Protein AF-A0A7S2GLB0-F1 (afdb_monomer)

InterPro domains:
  IPR001227 Acyl transferase domain superfamily [G3DSA:3.40.366.10] (67-109)
  IPR016035 Acyl transferase/acyl hydrolase/lysophospholipase [SSF52151] (53-109)
  IPR052760 Mitochondrial malonyltransferase [PTHR47170] (1-108)

Sequence (111 aa):
SIAGLERETLNRLCQEAKTSSTDICTVANFLFPLGFSCAGSRPAVERLQQKALKEPGCLQAKVLKTSGAFHTEFMKPAKAKLLKALIEAEPRMRPPKCEVYMNVTGKKIAP

Solvent-accessible surface area (backbone atoms only — not comparable to full-atom values): 6432 Å² total; per-residue (Å²): 60,41,29,49,44,54,70,68,60,51,52,52,43,24,54,71,26,39,87,49,95,84,48,38,40,40,82,44,41,85,74,49,93,42,26,34,35,60,30,40,39,68,72,23,47,52,44,29,34,61,52,44,67,72,41,86,62,46,74,43,55,45,90,72,97,65,96,67,38,59,83,40,79,85,37,52,70,58,50,56,57,50,50,54,56,46,61,76,42,48,90,76,60,73,75,50,95,48,76,44,65,40,92,87,76,66,47,74,43,66,90

Nearest PDB structures (foldseek):
  5dz6-assembly1_A  TM=8.156E-01  e=1.206E-02  Bacillus subtilis subsp. subtilis str. 168
  5dz7-assembly1_A  TM=8.038E-01  e=1.901E-02  Bacillus subtilis subsp. subtilis str. 168
  5xam-assembly2_B  TM=4.127E-01  e=1.576E+00  Deinococcus radiodurans R1 = ATCC 13939 = DSM 20539
  4zn1-assembly1_A  TM=4.078E-01  e=6.166E+00  Methanocaldococcus jannaschii DSM 2661

Structure (mmCIF, N/CA/C/O backbone):
data_AF-A0A7S2GLB0-F1
#
_entry.id   AF-A0A7S2GLB0-F1
#
loop_
_atom_site.group_PDB
_atom_site.id
_atom_site.type_symbol
_atom_site.label_atom_id
_atom_site.label_alt_id
_atom_site.label_comp_id
_atom_site.label_asym_id
_atom_site.label_entity_id
_atom_site.label_seq_id
_atom_site.pdbx_PDB_ins_code
_atom_site.Cartn_x
_atom_site.Cartn_y
_atom_site.Cartn_z
_atom_site.occupancy
_atom_site.B_iso_or_equiv
_atom_site.auth_seq_id
_atom_site.auth_comp_id
_atom_site.auth_asym_id
_atom_site.auth_atom_id
_atom_site.pdbx_PDB_model_num
ATOM 1 N N . SER A 1 1 ? -1.573 -4.386 8.623 1.00 96.31 1 SER A N 1
ATOM 2 C CA . SER A 1 1 ? -2.216 -5.604 8.098 1.00 96.31 1 SER A CA 1
ATOM 3 C C . SER A 1 1 ? -3.482 -5.832 8.874 1.00 96.31 1 SER A C 1
ATOM 5 O O . SER A 1 1 ? -3.397 -5.910 10.095 1.00 96.31 1 SER A O 1
ATOM 7 N N . ILE A 1 2 ? -4.620 -5.884 8.195 1.00 98.25 2 ILE A N 1
ATOM 8 C CA . ILE A 1 2 ? -5.938 -6.078 8.799 1.00 98.25 2 ILE A CA 1
ATOM 9 C C . ILE A 1 2 ? -6.625 -7.246 8.090 1.00 98.25 2 ILE A C 1
ATOM 11 O O . ILE A 1 2 ? -6.523 -7.353 6.869 1.00 98.25 2 ILE A O 1
ATOM 15 N N . ALA A 1 3 ? -7.264 -8.126 8.859 1.00 98.44 3 ALA A N 1
ATOM 16 C CA . ALA A 1 3 ? -8.043 -9.246 8.347 1.00 98.44 3 ALA A CA 1
ATOM 17 C C . ALA A 1 3 ? -9.393 -9.353 9.074 1.00 98.44 3 ALA A C 1
ATOM 19 O O . ALA A 1 3 ? -9.454 -9.119 10.282 1.00 98.44 3 ALA A O 1
ATOM 20 N N . GLY A 1 4 ? -10.441 -9.743 8.348 1.00 98.19 4 GLY A N 1
ATOM 21 C CA . GLY A 1 4 ? -11.778 -10.029 8.886 1.00 98.19 4 GLY A CA 1
ATOM 22 C C . GLY A 1 4 ? -12.777 -8.870 8.839 1.00 98.19 4 GLY A C 1
ATOM 23 O O . GLY A 1 4 ? -13.933 -9.054 9.192 1.00 98.19 4 GLY A O 1
ATOM 24 N N . LEU A 1 5 ? -12.363 -7.687 8.381 1.00 98.19 5 LEU A N 1
ATOM 25 C CA . LEU A 1 5 ? -13.247 -6.525 8.264 1.00 98.19 5 LEU A CA 1
ATOM 26 C C . LEU A 1 5 ? -13.601 -6.253 6.807 1.00 98.19 5 LEU A C 1
ATOM 28 O O . LEU A 1 5 ? -12.747 -6.383 5.936 1.00 98.19 5 LEU A O 1
ATOM 32 N N . GLU A 1 6 ? -14.832 -5.818 6.558 1.00 97.81 6 GLU A N 1
ATOM 33 C CA . GLU A 1 6 ? -15.254 -5.356 5.235 1.00 97.81 6 GLU A CA 1
ATOM 34 C C . GLU A 1 6 ? -14.524 -4.078 4.813 1.00 97.81 6 GLU A C 1
ATOM 36 O O . GLU A 1 6 ? -14.068 -3.278 5.643 1.00 97.81 6 GLU A O 1
ATOM 41 N N . ARG A 1 7 ? -14.430 -3.866 3.497 1.00 96.06 7 ARG A N 1
ATOM 42 C CA . ARG A 1 7 ? -13.711 -2.725 2.913 1.00 96.06 7 ARG A CA 1
ATOM 43 C C . ARG A 1 7 ? -14.292 -1.393 3.382 1.00 96.06 7 ARG A C 1
ATOM 45 O O . ARG A 1 7 ? -13.542 -0.470 3.689 1.00 96.06 7 ARG A O 1
ATOM 52 N N . GLU A 1 8 ? -15.610 -1.285 3.430 1.00 96.38 8 GLU A N 1
ATOM 53 C CA . GLU A 1 8 ? -16.346 -0.079 3.803 1.00 96.38 8 GLU A CA 1
ATOM 54 C C . GLU A 1 8 ? -16.061 0.287 5.262 1.00 96.38 8 GLU A C 1
ATOM 56 O O . GLU A 1 8 ? -15.683 1.425 5.557 1.00 96.38 8 GLU A O 1
ATOM 61 N N . THR A 1 9 ? -16.133 -0.701 6.160 1.00 97.75 9 THR A N 1
ATOM 62 C CA . THR A 1 9 ? -15.754 -0.556 7.570 1.00 97.75 9 THR A 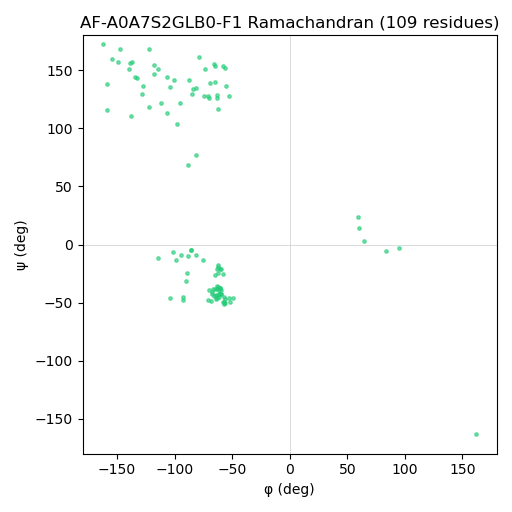CA 1
ATOM 63 C C . THR A 1 9 ? -14.306 -0.103 7.686 1.00 97.75 9 THR A C 1
ATOM 65 O O . THR A 1 9 ? -14.013 0.890 8.348 1.00 97.75 9 THR A O 1
ATOM 68 N N . LEU A 1 10 ? -13.388 -0.768 6.986 1.00 97.75 10 LEU A N 1
ATOM 69 C CA . LEU A 1 10 ? -11.973 -0.433 7.048 1.00 97.75 10 LEU A CA 1
ATOM 70 C C . LEU A 1 10 ? -11.668 0.977 6.516 1.00 97.75 10 LEU A C 1
ATOM 72 O O . LEU A 1 10 ? -10.840 1.688 7.091 1.00 97.75 10 LEU A O 1
ATOM 76 N N . ASN A 1 11 ? -12.351 1.410 5.457 1.00 97.50 11 ASN A N 1
ATOM 77 C CA . ASN A 1 11 ? -12.229 2.763 4.920 1.00 97.50 11 ASN A CA 1
ATOM 78 C C . ASN A 1 11 ? -12.703 3.812 5.931 1.00 97.50 11 ASN A C 1
ATOM 80 O O . ASN A 1 11 ? -11.991 4.795 6.148 1.00 97.50 11 ASN A O 1
ATOM 84 N N . ARG A 1 12 ? -13.845 3.588 6.597 1.00 98.19 12 ARG A N 1
ATOM 85 C CA . ARG A 1 12 ? -14.329 4.454 7.685 1.00 98.19 12 ARG A CA 1
ATOM 86 C C . ARG A 1 12 ? -13.282 4.575 8.793 1.00 98.19 12 ARG A C 1
ATOM 88 O O . ARG A 1 12 ? -12.903 5.686 9.159 1.00 98.19 12 ARG A O 1
ATOM 95 N N . LEU A 1 13 ? -12.745 3.450 9.267 1.00 98.19 13 LEU A N 1
ATOM 96 C CA . LEU A 1 13 ? -11.722 3.440 10.318 1.00 98.19 13 LEU A CA 1
ATOM 97 C C . LEU A 1 13 ? -10.443 4.174 9.910 1.00 98.19 13 LEU A C 1
ATOM 99 O O . LEU A 1 13 ? -9.849 4.873 10.730 1.00 98.19 13 LEU A O 1
ATOM 103 N N . CYS A 1 14 ? -10.016 4.040 8.650 1.00 97.88 14 CYS A N 1
ATOM 104 C CA . CYS A 1 14 ? -8.877 4.790 8.123 1.00 97.88 14 CYS A CA 1
ATOM 105 C C . CYS A 1 14 ? -9.116 6.305 8.190 1.00 97.88 14 CYS A C 1
ATOM 107 O O . CYS A 1 14 ? -8.180 7.044 8.491 1.00 97.88 14 CYS A O 1
ATOM 109 N N . GLN A 1 15 ? -10.342 6.776 7.937 1.00 97.44 15 GLN A N 1
ATOM 110 C CA . GLN A 1 15 ? -10.674 8.199 8.059 1.00 97.44 15 GLN A CA 1
ATOM 111 C C . GLN A 1 15 ? -10.699 8.651 9.517 1.00 97.44 15 GLN A C 1
ATOM 113 O O . GLN A 1 15 ? -10.045 9.630 9.855 1.00 97.44 15 GLN A O 1
ATOM 118 N N . GLU A 1 16 ? -11.364 7.905 10.399 1.00 97.56 16 GLU A N 1
ATOM 119 C CA . GLU A 1 16 ? -11.415 8.222 11.833 1.00 97.56 16 GLU A CA 1
ATOM 120 C C . GLU A 1 16 ? -10.045 8.185 12.518 1.00 97.56 16 GLU A C 1
ATOM 122 O O . GLU A 1 16 ? -9.847 8.776 13.578 1.00 97.56 16 GLU A O 1
ATOM 127 N N . ALA A 1 17 ? -9.098 7.430 11.963 1.00 97.62 17 ALA A N 1
ATOM 128 C CA . ALA A 1 17 ? -7.743 7.365 12.478 1.00 97.62 17 ALA A CA 1
ATOM 129 C C . ALA A 1 17 ? -6.915 8.619 12.145 1.00 97.62 17 ALA A C 1
ATOM 131 O O . ALA A 1 17 ? -5.846 8.796 12.734 1.00 97.62 17 ALA A O 1
ATOM 132 N 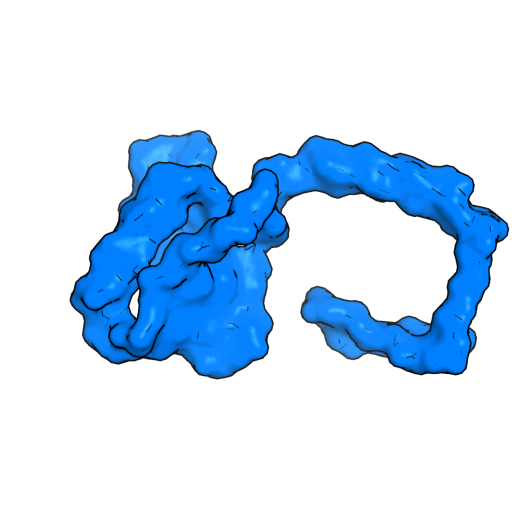N . LYS A 1 18 ? -7.362 9.488 11.232 1.00 96.94 18 LYS A N 1
ATOM 133 C CA . LYS A 1 18 ? -6.687 10.753 10.909 1.00 96.94 18 LYS A CA 1
ATOM 134 C C . LYS A 1 18 ? -7.133 11.831 11.888 1.00 96.94 18 LYS A C 1
ATOM 136 O O . LYS A 1 18 ? -8.321 12.037 12.095 1.00 96.94 18 LYS A O 1
ATOM 141 N N . THR A 1 19 ? -6.167 12.520 12.483 1.00 94.81 19 THR A N 1
ATOM 142 C CA . THR A 1 19 ? -6.415 13.573 13.487 1.00 94.81 19 THR A CA 1
ATOM 143 C C . THR A 1 19 ? -5.992 14.959 13.013 1.00 94.81 19 THR A C 1
ATOM 145 O O . THR A 1 19 ? -6.339 15.961 13.625 1.00 94.81 19 THR A O 1
ATOM 148 N N . SER A 1 20 ? -5.252 15.013 11.909 1.00 93.38 20 SER A N 1
ATOM 149 C CA . SER A 1 20 ? -4.755 16.222 11.265 1.00 93.38 20 SER A CA 1
ATOM 150 C C . SER A 1 20 ? -4.943 16.097 9.755 1.00 93.38 20 SER A C 1
ATOM 152 O O . SER A 1 20 ? -4.965 14.987 9.220 1.00 93.38 20 SER A O 1
ATOM 154 N N . SER A 1 21 ? -5.000 17.225 9.049 1.00 89.06 21 SER A N 1
ATOM 155 C CA . SER A 1 21 ? -4.986 17.267 7.580 1.00 89.06 21 SER A CA 1
ATOM 156 C C . SER A 1 21 ? -3.708 16.672 6.973 1.00 89.06 21 SER A C 1
ATOM 158 O O . SER A 1 21 ? -3.705 16.265 5.815 1.00 89.06 21 SER A O 1
ATOM 160 N N . THR A 1 22 ? -2.629 16.593 7.755 1.00 90.88 22 THR A N 1
ATOM 161 C CA . THR A 1 22 ? -1.349 15.992 7.357 1.00 90.88 22 THR A CA 1
ATOM 162 C C . THR A 1 22 ? -1.260 14.491 7.639 1.00 90.88 22 THR A C 1
ATOM 164 O O . THR A 1 22 ? -0.316 13.839 7.186 1.00 90.88 22 THR A O 1
ATOM 167 N N . ASP A 1 23 ? -2.223 13.916 8.369 1.00 94.69 23 ASP A N 1
ATOM 168 C CA . ASP A 1 23 ? -2.254 12.479 8.611 1.00 94.69 23 ASP A CA 1
ATOM 169 C C . ASP A 1 23 ? -2.703 11.733 7.357 1.00 94.69 23 ASP A C 1
ATOM 171 O O . ASP A 1 23 ? -3.782 11.957 6.805 1.00 94.69 23 ASP A O 1
ATOM 175 N N . ILE A 1 24 ? -1.906 10.747 6.963 1.00 96.19 24 ILE A N 1
ATOM 176 C CA . ILE A 1 24 ? -2.307 9.774 5.956 1.00 96.19 24 ILE A CA 1
ATOM 177 C C . ILE A 1 24 ? -2.652 8.476 6.668 1.00 96.19 24 ILE A C 1
ATOM 179 O O . ILE A 1 24 ? -1.930 8.033 7.555 1.00 96.19 24 ILE A O 1
ATOM 183 N N . CYS A 1 25 ? -3.758 7.865 6.268 1.00 97.38 25 CYS A N 1
ATOM 184 C CA . CYS A 1 25 ? -4.151 6.517 6.643 1.00 97.38 25 CYS A CA 1
ATOM 185 C C . CYS A 1 25 ? -5.134 6.035 5.579 1.00 97.38 25 CYS A C 1
ATOM 187 O O . CYS A 1 25 ? -6.178 6.654 5.366 1.00 97.38 25 CYS A O 1
ATOM 189 N N . THR A 1 26 ? -4.759 5.006 4.834 1.00 96.88 26 THR A N 1
ATOM 190 C CA . THR A 1 26 ? -5.564 4.479 3.732 1.00 96.88 26 THR A CA 1
ATOM 191 C C . THR A 1 26 ? -5.325 2.990 3.577 1.00 96.88 26 THR A C 1
ATOM 193 O O . THR A 1 26 ? -4.259 2.486 3.945 1.00 96.88 26 THR A O 1
ATOM 196 N N . VAL A 1 27 ? -6.290 2.297 2.981 1.00 97.06 27 VAL A N 1
ATOM 197 C CA . VAL A 1 27 ? -6.060 0.963 2.431 1.00 97.06 27 VAL A CA 1
ATOM 198 C C . VAL A 1 27 ? -5.036 1.090 1.304 1.00 97.06 27 VAL A C 1
ATOM 200 O O . VAL A 1 27 ? -5.183 1.923 0.412 1.00 97.06 27 VAL A O 1
ATOM 203 N N . ALA A 1 28 ? -3.969 0.306 1.402 1.00 95.38 28 ALA A N 1
ATOM 204 C CA . ALA A 1 28 ? -2.823 0.325 0.505 1.00 95.38 28 ALA A CA 1
ATOM 205 C C . ALA A 1 28 ? -2.859 -0.857 -0.468 1.00 95.38 28 ALA A C 1
ATOM 207 O O . ALA A 1 28 ? -2.684 -0.647 -1.662 1.00 95.38 28 ALA A O 1
ATOM 208 N N . ASN A 1 29 ? -3.132 -2.072 0.025 1.00 95.12 29 ASN A N 1
ATOM 209 C CA . ASN A 1 29 ? -3.268 -3.268 -0.809 1.00 95.12 29 ASN A CA 1
ATOM 210 C C . ASN A 1 29 ? -4.512 -4.076 -0.450 1.00 95.12 29 ASN A C 1
ATOM 212 O O . ASN A 1 29 ? -4.843 -4.254 0.725 1.00 95.12 29 ASN A O 1
ATOM 216 N N . PHE A 1 30 ? -5.118 -4.640 -1.491 1.00 95.00 30 PHE A N 1
ATOM 217 C CA . PHE A 1 30 ? -6.175 -5.641 -1.433 1.00 95.00 30 PHE A CA 1
ATOM 218 C C . PHE A 1 30 ? -5.526 -7.010 -1.623 1.00 95.00 30 PHE A C 1
ATOM 220 O O . PHE A 1 30 ? -5.084 -7.327 -2.723 1.00 95.00 30 PHE A O 1
ATOM 227 N N . LEU A 1 31 ? -5.377 -7.772 -0.540 1.00 94.94 31 LEU A N 1
ATOM 228 C CA . LEU A 1 31 ? -4.585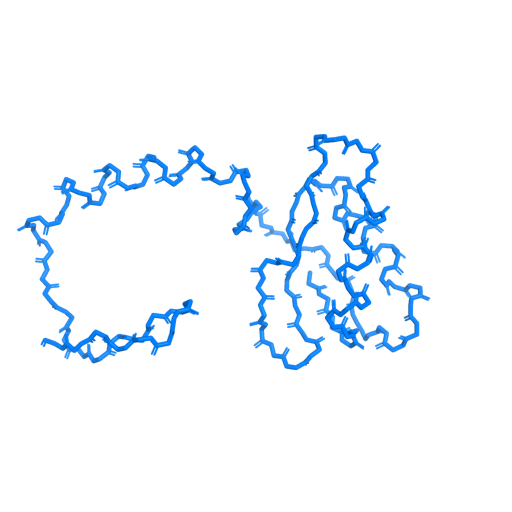 -9.006 -0.555 1.00 94.94 31 LEU A CA 1
ATOM 229 C C . LEU A 1 31 ? -5.454 -10.228 -0.852 1.00 94.94 31 LEU A C 1
ATOM 231 O O . LEU A 1 31 ? -5.071 -11.085 -1.639 1.00 94.94 31 LEU A O 1
ATOM 235 N N . PHE A 1 32 ? -6.611 -10.305 -0.202 1.00 95.31 32 PHE A N 1
ATOM 236 C CA . PHE A 1 32 ? -7.595 -11.380 -0.326 1.00 95.31 32 PHE A CA 1
ATOM 237 C C . PHE A 1 32 ? -8.948 -10.875 0.218 1.00 95.31 32 PHE A C 1
ATOM 239 O O . PHE A 1 32 ? -8.994 -9.764 0.761 1.00 95.31 32 PHE A O 1
ATOM 246 N N . PRO A 1 33 ? -10.061 -11.623 0.076 1.00 96.44 33 PRO A N 1
ATOM 247 C CA . PRO A 1 33 ? -11.338 -11.229 0.669 1.00 96.44 33 PRO A CA 1
ATOM 248 C C . PRO A 1 33 ? -11.192 -10.949 2.168 1.00 96.44 33 PRO A C 1
ATOM 250 O O . PRO A 1 33 ? -10.636 -11.759 2.902 1.00 96.44 33 PRO A O 1
ATOM 253 N N . LEU A 1 34 ? -11.653 -9.779 2.613 1.00 97.50 34 LEU A N 1
ATOM 254 C CA . LEU A 1 34 ? -11.500 -9.297 3.993 1.00 97.50 34 LEU A CA 1
ATOM 255 C C . LEU A 1 34 ? -10.044 -9.129 4.472 1.00 97.50 34 LEU A C 1
ATOM 257 O O . LEU A 1 34 ? -9.814 -8.997 5.672 1.00 97.50 34 LEU A O 1
ATOM 261 N N . GLY A 1 35 ? -9.056 -9.131 3.572 1.00 97.94 35 GLY A N 1
ATOM 262 C CA . GLY A 1 35 ? -7.630 -9.049 3.883 1.00 97.94 35 GLY A CA 1
ATOM 263 C C . GLY A 1 35 ? -6.945 -7.869 3.209 1.00 97.94 35 GLY A C 1
ATOM 264 O O . GLY A 1 35 ? -6.854 -7.796 1.981 1.00 97.94 35 GLY A O 1
ATOM 265 N N . PHE A 1 36 ? -6.395 -6.960 4.014 1.00 98.00 36 PHE A N 1
ATOM 266 C CA . PHE A 1 36 ? -5.861 -5.692 3.524 1.00 98.00 36 PHE A CA 1
ATOM 267 C C . PHE A 1 36 ? -4.551 -5.303 4.209 1.00 98.00 36 PHE A C 1
ATOM 269 O O . PHE A 1 36 ? -4.309 -5.575 5.392 1.00 98.00 36 PHE A O 1
ATOM 276 N N . SER A 1 37 ? -3.711 -4.564 3.489 1.00 97.25 37 SER A N 1
ATOM 277 C CA . SER A 1 37 ? -2.706 -3.713 4.123 1.00 97.25 37 SER A CA 1
ATOM 278 C C . SER A 1 37 ? -3.204 -2.271 4.128 1.00 97.25 37 SER A C 1
ATOM 280 O O . SER A 1 37 ? -3.810 -1.816 3.163 1.00 97.25 37 SER A O 1
ATOM 282 N N . CYS A 1 38 ? -2.932 -1.551 5.213 1.00 97.44 38 CYS A N 1
ATOM 283 C CA . CYS A 1 38 ? -3.147 -0.112 5.302 1.00 97.44 38 CYS A CA 1
ATOM 284 C C . CYS A 1 38 ? -1.803 0.564 5.541 1.00 97.44 38 CYS A C 1
ATOM 286 O O . CYS A 1 38 ? -0.932 -0.013 6.203 1.00 97.44 38 CYS A O 1
ATOM 288 N N . ALA A 1 39 ? -1.642 1.767 5.008 1.00 97.44 39 ALA A N 1
ATOM 289 C CA . ALA A 1 39 ? -0.415 2.540 5.109 1.00 97.44 39 ALA A CA 1
ATOM 290 C C . ALA A 1 39 ? -0.721 4.016 5.365 1.00 97.44 39 ALA A C 1
ATOM 292 O O . ALA A 1 39 ? -1.806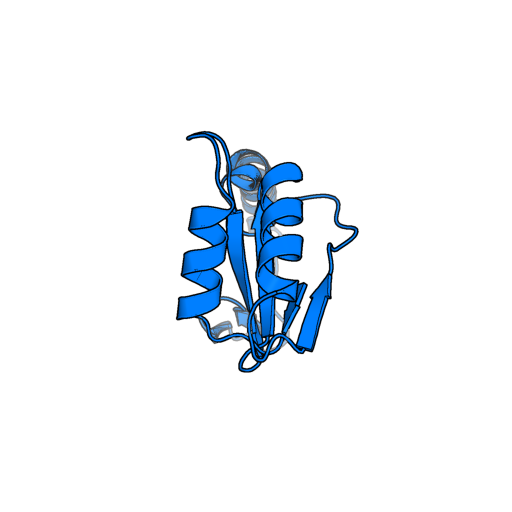 4.516 5.058 1.00 97.44 39 ALA A O 1
ATOM 293 N N . GLY A 1 40 ? 0.249 4.709 5.954 1.00 96.25 40 GLY A N 1
ATOM 294 C CA . GLY A 1 40 ? 0.064 6.077 6.395 1.00 96.25 40 GLY A CA 1
ATOM 295 C C . GLY A 1 40 ? 1.113 6.527 7.401 1.00 96.25 40 GLY A C 1
ATOM 296 O O . GLY A 1 40 ? 2.160 5.894 7.549 1.00 96.25 40 GLY A O 1
ATOM 297 N N . SER A 1 41 ? 0.811 7.616 8.101 1.00 95.75 41 SER A N 1
ATOM 298 C CA . SER A 1 41 ? 1.620 8.123 9.206 1.00 95.75 41 SER A CA 1
ATOM 299 C C . SER A 1 41 ? 1.602 7.106 10.342 1.00 95.75 41 SER A C 1
ATOM 301 O O . SER A 1 41 ? 0.550 6.542 10.647 1.00 95.75 41 SER A O 1
ATOM 303 N N . ARG A 1 42 ? 2.741 6.892 11.010 1.00 94.19 42 ARG A N 1
ATOM 304 C CA . ARG A 1 42 ? 2.840 5.918 12.111 1.00 94.19 42 ARG A CA 1
ATOM 305 C C . ARG A 1 42 ? 1.752 6.115 13.185 1.00 94.19 42 ARG A C 1
ATOM 307 O O . ARG A 1 42 ? 1.041 5.142 13.434 1.00 94.19 42 ARG A O 1
ATOM 314 N N . PRO A 1 43 ? 1.515 7.332 13.719 1.00 95.75 43 PRO A N 1
ATOM 315 C CA . PRO A 1 43 ? 0.455 7.538 14.710 1.00 95.75 43 PRO A CA 1
ATOM 316 C C . PRO A 1 43 ? -0.945 7.187 14.185 1.00 95.75 43 PRO A C 1
ATOM 318 O O . PRO A 1 43 ? -1.760 6.616 14.904 1.00 95.75 43 PRO A O 1
ATOM 321 N N . ALA A 1 44 ? -1.234 7.484 12.914 1.00 97.25 44 ALA A N 1
ATOM 322 C CA . ALA A 1 44 ? -2.528 7.180 12.306 1.00 97.25 44 ALA A CA 1
ATOM 323 C C . ALA A 1 44 ? -2.727 5.670 12.093 1.00 97.25 44 ALA A C 1
ATOM 325 O O . ALA A 1 44 ? -3.807 5.146 12.353 1.00 97.25 44 ALA A O 1
ATOM 326 N N . VAL A 1 45 ? -1.682 4.944 11.686 1.00 97.19 45 VAL A N 1
ATOM 327 C CA . VAL A 1 45 ? -1.722 3.478 11.547 1.00 97.19 45 VAL A CA 1
ATOM 328 C C . VAL A 1 45 ? -1.880 2.790 12.908 1.00 97.19 45 VAL A C 1
ATOM 330 O O . VAL A 1 45 ? -2.620 1.812 13.013 1.00 97.19 45 VAL A O 1
ATOM 333 N N . GLU A 1 46 ? -1.238 3.302 13.958 1.00 97.12 46 GLU A N 1
ATOM 334 C CA . GLU A 1 46 ? -1.389 2.791 15.327 1.00 97.12 46 GLU A CA 1
ATOM 335 C C . GLU A 1 46 ? -2.815 3.011 15.853 1.00 97.12 46 GLU A C 1
ATOM 337 O O . GLU A 1 46 ? -3.434 2.078 16.364 1.00 97.12 46 GLU A O 1
ATOM 342 N N . ARG A 1 47 ? -3.405 4.196 15.639 1.00 98.06 47 ARG A N 1
ATOM 343 C CA . ARG A 1 47 ? -4.821 4.446 15.973 1.00 98.06 47 ARG A CA 1
ATOM 344 C C . ARG A 1 47 ? -5.771 3.547 15.186 1.00 98.06 47 ARG A C 1
ATOM 346 O O . ARG A 1 47 ? -6.707 3.002 15.770 1.00 98.06 47 ARG A O 1
ATOM 353 N N . LEU A 1 48 ? -5.524 3.361 13.887 1.00 98.38 48 LEU A N 1
ATOM 354 C CA . LEU A 1 48 ? -6.289 2.432 13.055 1.00 98.38 48 LEU A CA 1
ATOM 355 C C . LEU A 1 48 ? -6.232 1.013 13.627 1.00 98.38 48 LEU A C 1
ATOM 357 O O . LEU A 1 48 ? -7.268 0.364 13.720 1.00 98.38 48 LEU A O 1
ATOM 361 N N . GLN A 1 49 ? -5.051 0.538 14.034 1.00 98.44 49 GLN A N 1
ATOM 362 C CA . GLN A 1 49 ? -4.905 -0.779 14.650 1.00 98.44 49 GLN A CA 1
ATOM 363 C C . GLN A 1 49 ? -5.784 -0.904 15.900 1.00 98.44 49 GLN A C 1
ATOM 365 O O . GLN A 1 49 ? -6.554 -1.856 16.006 1.00 98.44 49 GLN A O 1
ATOM 370 N N . GLN A 1 50 ? -5.699 0.061 16.821 1.00 98.38 50 GLN A N 1
ATOM 371 C CA . GLN A 1 50 ? -6.474 0.040 18.066 1.00 98.38 50 GLN A CA 1
ATOM 372 C C . GLN A 1 50 ? -7.984 0.085 17.821 1.00 98.38 50 GLN A C 1
ATOM 374 O O . GLN A 1 50 ? -8.740 -0.564 18.539 1.00 98.38 50 GLN A O 1
ATOM 379 N N . LYS A 1 51 ? -8.432 0.836 16.809 1.00 98.44 51 LYS A N 1
ATOM 380 C CA . LYS A 1 51 ? -9.840 0.871 16.399 1.00 98.44 51 LYS A CA 1
ATOM 381 C C . LYS A 1 51 ? -10.277 -0.453 15.774 1.00 98.44 51 LYS A C 1
ATOM 383 O O . LYS A 1 51 ? -11.275 -1.013 16.200 1.00 98.44 51 LYS A O 1
ATOM 388 N N . ALA A 1 52 ? -9.503 -0.985 14.829 1.00 98.31 52 ALA A N 1
ATOM 389 C CA . ALA A 1 52 ? -9.818 -2.236 14.146 1.00 98.31 52 ALA A CA 1
ATOM 390 C C . ALA A 1 52 ? -9.928 -3.418 15.118 1.00 98.31 52 ALA A C 1
ATOM 392 O O . ALA A 1 52 ? -10.829 -4.229 14.966 1.00 98.31 52 ALA A O 1
ATOM 393 N N . LEU A 1 53 ? -9.070 -3.508 16.143 1.00 98.38 53 LEU A N 1
ATOM 394 C CA . LEU A 1 53 ? -9.152 -4.566 17.167 1.00 98.38 53 LEU A CA 1
ATOM 395 C C . LEU A 1 53 ? -10.455 -4.547 17.984 1.00 98.38 53 LEU A C 1
ATOM 397 O O . LEU A 1 53 ? -10.776 -5.547 18.616 1.00 98.38 53 LEU A O 1
ATOM 401 N N . LYS A 1 54 ? -11.184 -3.426 18.000 1.00 98.12 54 LYS A N 1
ATOM 40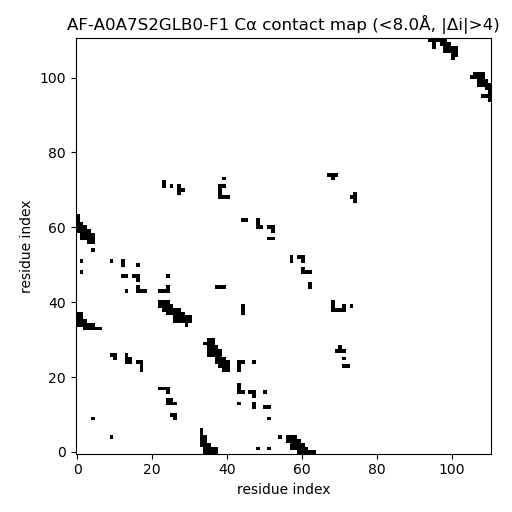2 C CA . LYS A 1 54 ? -12.456 -3.277 18.723 1.00 98.12 54 LYS A CA 1
ATOM 403 C C . LYS A 1 54 ? -13.680 -3.550 17.850 1.00 98.12 54 LYS A C 1
ATOM 405 O O . LYS A 1 54 ? -14.789 -3.588 18.370 1.00 98.12 54 LYS A O 1
ATOM 410 N N . GLU A 1 55 ? -13.496 -3.693 16.542 1.00 98.12 55 GLU A N 1
ATOM 411 C CA . GLU A 1 55 ? -14.599 -3.880 15.602 1.00 98.12 55 GLU A CA 1
ATOM 412 C C . GLU A 1 55 ? -15.015 -5.358 15.540 1.00 98.12 55 GLU A C 1
ATOM 414 O O . GLU A 1 55 ? -14.148 -6.236 15.426 1.00 98.12 55 GLU A O 1
ATOM 419 N N . PRO A 1 56 ? -16.325 -5.663 15.591 1.00 97.50 56 PRO A N 1
ATOM 420 C CA . PRO A 1 56 ? -16.821 -7.025 15.437 1.00 97.50 56 PRO A CA 1
ATOM 421 C C . PRO A 1 56 ? -16.342 -7.661 14.129 1.00 97.50 56 PRO A C 1
ATOM 423 O O . PRO A 1 56 ? -16.355 -7.032 13.073 1.00 97.50 56 PRO A O 1
ATOM 426 N N . GLY A 1 57 ? -15.917 -8.923 14.200 1.00 96.00 57 GLY A N 1
ATOM 427 C CA . GLY A 1 57 ? -15.409 -9.663 13.041 1.00 96.00 57 GLY A CA 1
ATOM 428 C C . GLY A 1 57 ? -13.932 -9.415 12.720 1.00 96.00 57 GLY A C 1
ATOM 429 O O . GLY A 1 57 ? -13.373 -10.122 11.884 1.00 96.00 57 GLY A O 1
ATOM 430 N N . CYS A 1 58 ? -13.252 -8.487 13.404 1.00 98.12 58 CYS A N 1
ATOM 431 C CA . CYS A 1 58 ? -11.809 -8.334 13.247 1.00 98.12 58 CYS A CA 1
ATOM 432 C C . CYS A 1 58 ? -11.080 -9.608 13.695 1.00 98.12 58 CYS A C 1
ATOM 434 O O . CYS A 1 58 ? -11.095 -9.974 14.868 1.00 98.12 58 CYS A O 1
ATOM 436 N N . LEU A 1 59 ? -10.403 -10.265 12.754 1.00 98.12 59 LEU A N 1
ATOM 437 C CA . LEU A 1 59 ? -9.599 -11.458 13.022 1.00 98.12 59 LEU A CA 1
ATOM 438 C C . LEU A 1 59 ? -8.156 -11.089 13.371 1.00 98.12 59 LEU A C 1
ATOM 440 O O . LEU A 1 59 ? -7.483 -11.798 14.115 1.00 98.12 59 LEU A O 1
ATOM 444 N N . GLN A 1 60 ? -7.651 -9.990 12.804 1.00 98.12 60 GLN A N 1
ATOM 445 C CA . GLN A 1 60 ? -6.279 -9.546 13.019 1.00 98.12 60 GLN A CA 1
ATOM 446 C C . GLN A 1 60 ? -6.120 -8.057 12.702 1.00 98.12 60 GLN A C 1
ATOM 448 O O . GLN A 1 60 ? -6.517 -7.609 11.629 1.00 98.12 60 GLN A O 1
ATOM 453 N N . ALA A 1 61 ? -5.378 -7.328 13.542 1.00 98.19 61 ALA A N 1
ATOM 454 C CA . ALA A 1 61 ? -4.795 -6.034 13.187 1.00 98.19 61 ALA A CA 1
ATOM 455 C C . ALA A 1 61 ? -3.347 -5.918 13.701 1.00 98.19 61 ALA A C 1
ATOM 457 O O . ALA A 1 61 ? -3.084 -5.823 14.901 1.00 98.19 61 ALA A O 1
ATOM 458 N N . LYS A 1 62 ? -2.382 -5.914 12.775 1.00 97.62 62 LYS A N 1
ATOM 459 C CA . LYS A 1 62 ? -0.940 -5.907 13.071 1.00 97.62 62 LYS A CA 1
ATOM 460 C C . LYS A 1 62 ? -0.218 -4.787 12.327 1.00 97.62 62 LYS A C 1
ATOM 462 O O . LYS A 1 62 ? -0.333 -4.678 11.099 1.00 97.62 62 LYS A O 1
ATOM 467 N N . VAL A 1 63 ? 0.577 -4.002 13.055 1.00 96.62 63 VAL A N 1
ATOM 468 C CA . VAL A 1 63 ? 1.537 -3.053 12.469 1.00 96.62 63 VAL A CA 1
ATOM 469 C C . VAL A 1 63 ? 2.687 -3.834 11.833 1.00 96.62 63 VAL A C 1
ATOM 471 O O . VAL A 1 63 ? 3.281 -4.717 12.455 1.00 96.62 63 VAL A O 1
ATOM 474 N N . LEU A 1 64 ? 2.981 -3.538 10.568 1.00 94.62 64 LEU A N 1
ATOM 475 C CA . LEU A 1 64 ? 4.052 -4.197 9.826 1.00 94.62 64 LEU A CA 1
ATOM 476 C C . LEU A 1 64 ? 5.383 -3.473 10.059 1.00 94.62 64 LEU A C 1
ATOM 478 O O . LEU A 1 64 ? 5.431 -2.246 10.101 1.00 94.62 64 LEU A O 1
ATOM 482 N N . LYS A 1 65 ? 6.473 -4.238 10.183 1.00 91.12 65 LYS A N 1
ATOM 483 C CA . LYS A 1 65 ? 7.838 -3.700 10.257 1.00 91.12 65 LYS A CA 1
ATOM 484 C C . LYS A 1 65 ? 8.338 -3.395 8.841 1.00 91.12 65 LYS A C 1
ATOM 486 O O . LYS A 1 65 ? 9.086 -4.179 8.271 1.00 91.12 65 LYS A O 1
ATOM 491 N N . THR A 1 66 ? 7.877 -2.294 8.255 1.00 87.69 66 THR A N 1
ATOM 492 C CA . THR A 1 66 ? 8.307 -1.838 6.923 1.00 87.69 66 THR A CA 1
ATOM 493 C C . THR A 1 66 ? 8.992 -0.479 7.006 1.00 87.69 66 THR A C 1
ATOM 495 O O . THR A 1 66 ? 8.746 0.303 7.923 1.00 87.69 66 THR A O 1
ATOM 498 N N . SER A 1 67 ? 9.865 -0.196 6.040 1.00 80.88 67 SER A N 1
ATOM 499 C CA . SER A 1 67 ? 10.638 1.051 5.968 1.00 80.88 67 SER A CA 1
ATOM 500 C C . SER A 1 67 ? 9.867 2.228 5.361 1.00 80.88 67 SER A C 1
ATOM 502 O O . SER A 1 67 ? 10.346 3.356 5.414 1.00 80.88 67 SER A O 1
ATOM 504 N N . GLY A 1 68 ? 8.679 1.999 4.794 1.00 85.00 68 GLY A N 1
ATOM 505 C CA . GLY A 1 68 ? 7.912 3.042 4.118 1.00 85.00 68 GLY A CA 1
ATOM 506 C C . GLY A 1 68 ? 6.407 2.795 4.085 1.00 85.00 68 GLY A C 1
ATOM 507 O O . GLY A 1 68 ? 5.930 1.665 4.224 1.00 85.00 68 GLY A O 1
ATOM 508 N N . ALA A 1 69 ? 5.668 3.885 3.870 1.00 93.19 69 ALA A N 1
ATOM 509 C CA . ALA A 1 69 ? 4.224 3.908 3.660 1.00 93.19 69 ALA A CA 1
ATOM 510 C C . ALA A 1 69 ? 3.895 3.727 2.165 1.00 93.19 69 ALA A C 1
ATOM 512 O O . ALA A 1 69 ? 3.466 4.664 1.490 1.00 93.19 69 ALA A O 1
ATOM 513 N N . PHE A 1 70 ? 4.154 2.528 1.635 1.00 94.31 70 PHE A N 1
ATOM 514 C CA . PHE A 1 70 ? 3.906 2.193 0.228 1.00 94.31 70 PHE A CA 1
ATOM 515 C C . PHE A 1 70 ? 2.448 2.433 -0.187 1.00 94.31 70 PHE A C 1
ATOM 517 O O . PHE A 1 70 ? 1.541 2.342 0.637 1.00 94.31 70 PHE A O 1
ATOM 524 N N . HIS A 1 71 ? 2.236 2.730 -1.473 1.00 93.31 71 HIS A N 1
ATOM 525 C CA . HIS A 1 71 ? 0.921 3.051 -2.053 1.00 93.31 71 HIS A CA 1
ATOM 526 C C . HIS A 1 71 ? 0.232 4.277 -1.424 1.00 93.31 71 HIS A C 1
ATOM 528 O O . HIS A 1 71 ? -0.983 4.424 -1.509 1.00 93.31 71 HIS A O 1
ATOM 534 N N . THR A 1 72 ? 1.009 5.181 -0.818 1.00 94.62 72 THR A N 1
ATOM 535 C CA . THR A 1 72 ? 0.519 6.469 -0.313 1.00 94.62 72 THR A CA 1
ATOM 536 C C . THR A 1 72 ? 1.264 7.643 -0.933 1.00 94.62 72 THR A C 1
ATOM 538 O O . THR A 1 72 ? 2.336 7.492 -1.526 1.00 94.62 72 THR A O 1
ATOM 541 N N . GLU A 1 73 ? 0.722 8.839 -0.725 1.00 93.12 73 GLU A N 1
ATOM 542 C CA . GLU A 1 73 ? 1.303 10.107 -1.170 1.00 93.12 73 GLU A CA 1
ATOM 543 C C . GLU A 1 73 ? 2.712 10.356 -0.620 1.00 93.12 73 GLU A C 1
ATOM 545 O O . GLU A 1 73 ? 3.521 11.004 -1.284 1.00 93.12 73 GLU A O 1
ATOM 550 N N . PHE A 1 74 ? 3.066 9.766 0.530 1.00 94.00 74 PHE A N 1
ATOM 551 C CA . PHE A 1 74 ? 4.430 9.834 1.061 1.00 94.00 74 PHE A CA 1
ATOM 552 C C . PHE A 1 74 ? 5.477 9.240 0.113 1.00 94.00 74 PHE A C 1
ATOM 554 O O . PHE A 1 74 ? 6.652 9.590 0.200 1.00 94.00 74 PHE A O 1
ATOM 561 N N . MET A 1 75 ? 5.077 8.378 -0.827 1.00 95.31 75 MET A N 1
ATOM 562 C CA . MET A 1 75 ? 5.982 7.799 -1.822 1.00 95.31 75 MET A CA 1
ATOM 563 C C . MET A 1 75 ? 6.170 8.665 -3.071 1.00 95.31 75 MET A C 1
ATOM 565 O O . MET A 1 75 ? 7.004 8.316 -3.906 1.00 95.31 75 MET A O 1
ATOM 569 N N . LYS A 1 76 ? 5.462 9.794 -3.227 1.00 95.06 76 LYS A N 1
ATOM 570 C CA . LYS A 1 76 ? 5.604 10.674 -4.405 1.00 95.06 76 LYS A CA 1
ATOM 571 C C . LYS A 1 76 ? 7.060 11.087 -4.692 1.00 95.06 76 LYS A C 1
ATOM 573 O O . LYS A 1 76 ? 7.480 10.939 -5.842 1.00 95.06 76 LYS A O 1
ATOM 578 N N . PRO A 1 77 ? 7.872 11.517 -3.702 1.00 95.62 77 PRO A N 1
ATOM 579 C CA . PRO A 1 77 ? 9.268 11.873 -3.959 1.00 95.62 77 PRO A CA 1
ATOM 580 C C . PRO A 1 77 ? 10.117 10.678 -4.414 1.00 95.62 77 PRO A C 1
ATOM 582 O O . PRO A 1 77 ? 10.957 10.812 -5.303 1.00 95.62 77 PRO A O 1
ATOM 585 N N . ALA A 1 78 ? 9.886 9.494 -3.835 1.00 95.31 78 ALA A N 1
ATOM 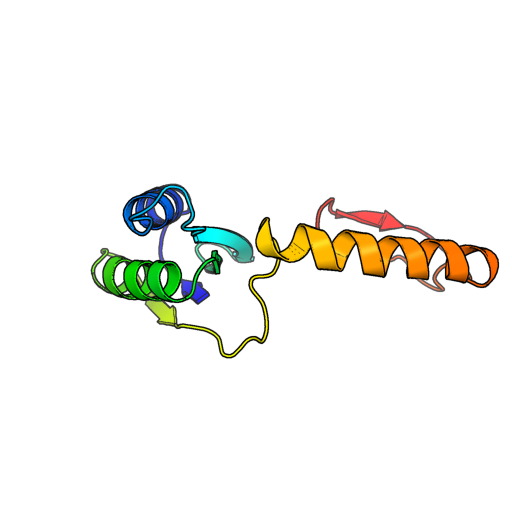586 C CA . ALA A 1 78 ? 10.584 8.268 -4.221 1.00 95.31 78 ALA A CA 1
ATOM 587 C C . ALA A 1 78 ? 10.197 7.820 -5.640 1.00 95.31 78 ALA A C 1
ATOM 589 O O . ALA A 1 78 ? 11.071 7.454 -6.424 1.00 95.31 78 ALA A O 1
ATOM 590 N N . LYS A 1 79 ? 8.909 7.929 -5.999 1.00 95.75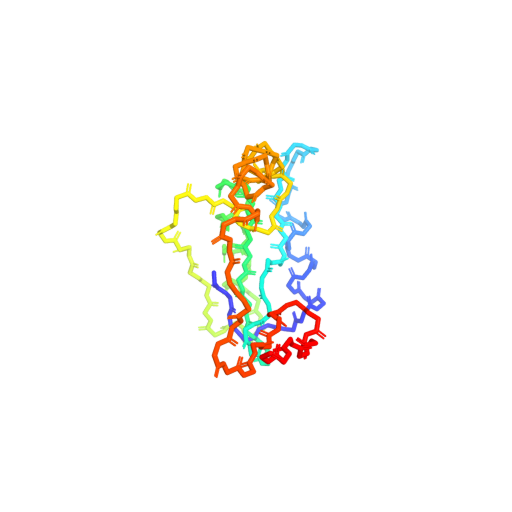 79 LYS A N 1
ATOM 591 C CA . LYS A 1 79 ? 8.399 7.648 -7.348 1.00 95.75 79 LYS A CA 1
ATOM 592 C C . LYS A 1 79 ? 9.114 8.491 -8.402 1.00 95.75 79 LYS A C 1
ATOM 594 O O . LYS A 1 79 ? 9.538 7.941 -9.410 1.00 95.75 79 LYS A O 1
ATOM 599 N N . ALA A 1 80 ? 9.270 9.795 -8.171 1.00 97.00 80 ALA A N 1
ATOM 600 C CA . ALA A 1 80 ? 9.935 10.687 -9.123 1.00 97.00 80 ALA A CA 1
ATOM 601 C C . ALA A 1 80 ? 11.401 10.286 -9.367 1.00 97.00 80 ALA A C 1
ATOM 603 O O . ALA A 1 80 ? 11.835 10.190 -10.514 1.00 97.00 80 ALA A O 1
ATOM 604 N N . LYS A 1 81 ? 12.146 9.986 -8.293 1.00 97.69 81 LYS A N 1
ATOM 605 C CA . LYS A 1 81 ? 13.545 9.534 -8.384 1.00 97.69 81 LYS A CA 1
ATOM 606 C C . LYS A 1 81 ? 13.670 8.199 -9.120 1.00 97.69 81 LYS A C 1
ATOM 608 O O . LYS A 1 81 ? 14.511 8.070 -10.004 1.00 97.69 81 LYS A O 1
ATOM 613 N N . LEU A 1 82 ? 12.819 7.230 -8.776 1.00 96.81 82 LEU A N 1
ATOM 614 C CA . LEU A 1 82 ? 12.821 5.914 -9.411 1.00 96.81 82 LEU A CA 1
ATOM 615 C C . LEU A 1 82 ? 12.458 6.006 -10.897 1.00 96.81 82 LEU A C 1
ATOM 617 O O . LEU A 1 82 ? 13.126 5.393 -11.718 1.00 96.81 82 LEU A O 1
ATOM 621 N N . LEU A 1 83 ? 11.441 6.797 -11.249 1.00 97.56 83 LEU A N 1
ATOM 622 C CA . LEU A 1 83 ? 11.013 6.960 -12.637 1.00 97.56 83 LEU A CA 1
ATOM 623 C C . LEU A 1 83 ? 12.137 7.516 -13.515 1.00 97.56 83 LEU A C 1
ATOM 625 O O . LEU A 1 83 ? 12.360 6.996 -14.603 1.00 97.56 83 LEU A O 1
ATOM 629 N N . LYS A 1 84 ? 12.881 8.516 -13.027 1.00 98.06 84 LYS A N 1
ATOM 630 C CA . LYS A 1 84 ? 14.042 9.051 -13.747 1.00 98.06 84 LYS A CA 1
ATOM 631 C C . LYS A 1 84 ? 15.073 7.955 -14.044 1.00 98.06 84 LYS A C 1
ATOM 633 O O . LYS A 1 84 ? 15.474 7.792 -15.190 1.00 98.06 84 LYS A O 1
ATOM 638 N N . ALA A 1 85 ? 15.441 7.168 -13.032 1.00 97.75 85 ALA A N 1
ATOM 639 C CA . ALA A 1 85 ? 16.396 6.074 -13.198 1.00 97.75 85 ALA A CA 1
ATOM 640 C C . ALA A 1 85 ? 15.883 4.976 -14.152 1.00 97.75 85 ALA A C 1
ATOM 642 O O . ALA A 1 85 ? 16.663 4.396 -14.902 1.00 97.75 85 ALA A O 1
ATOM 643 N N . LEU A 1 86 ? 14.574 4.695 -14.143 1.00 97.31 86 LEU A N 1
ATOM 644 C CA . LEU A 1 86 ? 13.962 3.731 -15.060 1.00 97.31 86 LEU A CA 1
ATOM 645 C C . LEU A 1 86 ? 14.004 4.214 -16.513 1.00 97.31 86 LEU A C 1
ATOM 647 O O . LEU A 1 86 ? 14.365 3.422 -17.374 1.00 97.31 86 LEU A O 1
ATOM 651 N N . ILE A 1 87 ? 13.715 5.493 -16.778 1.00 97.62 87 ILE A N 1
ATOM 652 C CA . ILE A 1 87 ? 13.813 6.090 -18.124 1.00 97.62 87 ILE A CA 1
ATOM 653 C C . ILE A 1 87 ? 15.258 6.024 -18.643 1.00 97.62 87 ILE A C 1
ATOM 655 O O . ILE A 1 87 ? 15.497 5.646 -19.783 1.00 97.62 87 ILE A O 1
ATOM 659 N N . GLU A 1 88 ? 16.247 6.321 -17.796 1.00 97.94 88 GLU A N 1
ATOM 660 C CA . GLU A 1 88 ? 17.671 6.206 -18.158 1.00 97.94 88 GLU A CA 1
ATOM 661 C C . GLU A 1 88 ? 18.104 4.750 -18.435 1.00 97.94 88 GLU A C 1
ATOM 663 O O . GLU A 1 88 ? 19.064 4.489 -19.169 1.00 97.94 88 GLU A O 1
ATOM 668 N N . ALA A 1 89 ? 17.423 3.772 -17.837 1.00 97.31 89 ALA A N 1
ATOM 669 C CA . ALA A 1 89 ? 17.691 2.353 -18.040 1.00 97.31 89 ALA A CA 1
ATOM 670 C C . ALA A 1 89 ? 16.896 1.739 -19.207 1.00 97.31 89 ALA A C 1
ATOM 672 O O . ALA A 1 89 ? 17.366 0.755 -19.778 1.00 97.31 89 ALA A O 1
ATOM 673 N N . GLU A 1 90 ? 15.747 2.313 -19.575 1.00 96.38 90 GLU A N 1
ATOM 674 C CA . GLU A 1 90 ? 14.793 1.790 -20.563 1.00 96.38 90 GLU A CA 1
ATOM 675 C C . GLU A 1 90 ? 15.443 1.362 -21.893 1.00 96.38 90 GLU A C 1
ATOM 677 O O . GLU A 1 90 ? 15.209 0.221 -22.294 1.00 96.38 90 GLU A O 1
ATOM 682 N N . PRO A 1 91 ? 16.349 2.139 -22.532 1.00 97.19 91 PRO A N 1
ATOM 683 C CA . PRO A 1 91 ? 16.964 1.738 -23.805 1.00 97.19 91 PRO A CA 1
ATOM 684 C C . PRO A 1 91 ? 17.813 0.459 -23.735 1.00 97.19 91 PRO A C 1
ATOM 686 O O . PRO A 1 91 ? 18.145 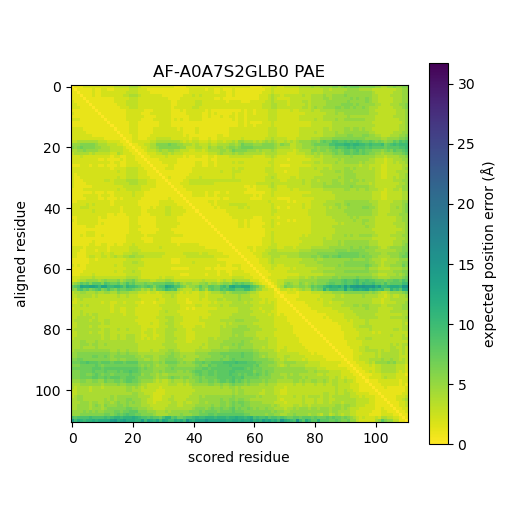-0.126 -24.763 1.00 97.19 91 PRO A O 1
ATOM 689 N N . ARG A 1 92 ? 18.214 0.039 -22.527 1.00 96.75 92 A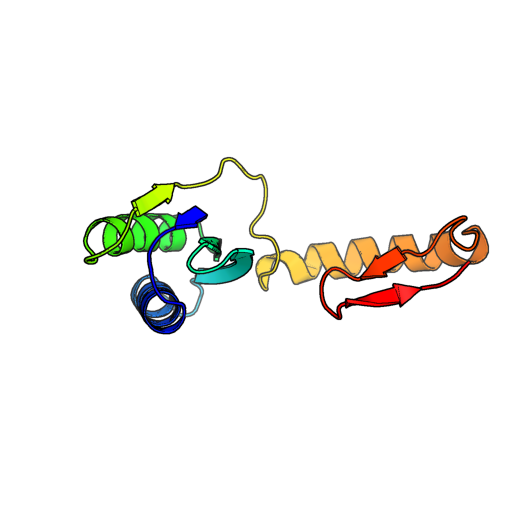RG A N 1
ATOM 690 C CA . ARG A 1 92 ? 19.008 -1.176 -22.278 1.00 96.75 92 ARG A CA 1
ATOM 691 C C . ARG A 1 92 ? 18.158 -2.342 -21.775 1.00 96.75 92 ARG A C 1
ATOM 693 O O . ARG A 1 92 ? 18.685 -3.445 -21.609 1.00 96.75 92 ARG A O 1
ATOM 700 N N . MET A 1 93 ? 16.875 -2.115 -21.492 1.00 94.75 93 MET A N 1
ATOM 701 C CA . MET A 1 93 ? 15.964 -3.170 -21.064 1.00 94.75 93 MET A CA 1
ATOM 702 C C . MET A 1 93 ? 15.602 -4.071 -22.247 1.00 94.75 93 MET A C 1
ATOM 704 O O . MET A 1 93 ? 15.614 -3.661 -23.404 1.00 94.75 93 MET A O 1
ATOM 708 N N . ARG A 1 94 ? 15.302 -5.334 -21.949 1.00 93.50 94 ARG A N 1
ATOM 709 C CA . ARG A 1 94 ? 14.836 -6.319 -22.929 1.00 93.50 94 ARG A CA 1
ATOM 710 C C . ARG A 1 94 ? 13.402 -6.713 -22.586 1.00 93.50 94 ARG A C 1
ATOM 712 O O . ARG A 1 94 ? 13.064 -6.688 -21.398 1.00 93.50 94 ARG A O 1
ATOM 719 N N . PRO A 1 95 ? 12.582 -7.093 -23.578 1.00 91.19 95 PRO A N 1
ATOM 720 C CA . PRO A 1 95 ? 11.251 -7.613 -23.304 1.00 91.19 95 PRO A CA 1
ATOM 721 C C . PRO A 1 95 ? 11.322 -8.855 -22.398 1.00 91.19 95 PRO A C 1
ATOM 723 O O . PRO A 1 95 ? 12.358 -9.539 -22.347 1.00 91.19 95 PRO A O 1
ATOM 726 N N . PRO A 1 96 ? 10.256 -9.133 -21.628 1.00 94.06 96 PRO A N 1
ATOM 727 C CA . PRO A 1 96 ? 10.241 -10.273 -20.728 1.00 94.06 96 PRO A CA 1
ATOM 728 C C . PRO A 1 96 ? 10.306 -11.585 -21.522 1.00 94.06 96 PRO A C 1
ATOM 730 O O . PRO A 1 96 ? 9.883 -11.667 -22.663 1.00 94.06 96 PRO A O 1
ATOM 733 N N . LYS A 1 97 ? 10.830 -12.653 -20.915 1.00 96.19 97 LYS A N 1
ATOM 734 C CA . LYS A 1 97 ? 10.889 -13.982 -21.562 1.00 96.19 97 LYS A CA 1
ATOM 735 C C . LYS A 1 97 ? 9.608 -14.801 -21.386 1.00 96.19 97 LYS A C 1
ATOM 737 O O . LYS A 1 97 ? 9.509 -15.914 -21.890 1.00 96.19 97 LYS A O 1
ATOM 742 N N . CYS A 1 98 ? 8.668 -14.282 -20.611 1.00 96.12 98 CYS A N 1
ATOM 743 C CA . CYS A 1 98 ? 7.390 -14.895 -20.300 1.00 96.12 98 CYS A CA 1
ATOM 744 C C . CYS A 1 98 ? 6.339 -13.798 -20.123 1.00 96.12 98 CYS A C 1
ATOM 746 O O . CYS A 1 98 ? 6.664 -12.614 -20.034 1.00 96.12 98 CYS A O 1
ATOM 748 N N . GLU A 1 99 ? 5.076 -14.198 -20.066 1.00 96.38 99 GLU A N 1
ATOM 749 C CA . GLU A 1 99 ? 3.991 -13.270 -19.781 1.00 96.38 99 GLU A CA 1
ATOM 750 C C . GLU A 1 99 ? 4.148 -12.664 -18.379 1.00 96.38 99 GLU A C 1
ATOM 752 O O . GLU A 1 99 ? 4.283 -13.384 -17.388 1.00 96.38 99 GLU A O 1
ATOM 757 N N . VAL A 1 100 ? 4.094 -11.335 -18.287 1.00 96.62 100 VAL A N 1
ATOM 758 C CA . VAL A 1 100 ? 4.114 -10.608 -17.014 1.00 96.62 100 VAL A CA 1
ATOM 759 C C . VAL A 1 100 ? 2.757 -9.954 -16.793 1.00 96.62 100 VAL A C 1
ATOM 761 O O . VAL A 1 100 ? 2.318 -9.128 -17.592 1.00 96.62 100 VAL A O 1
ATOM 764 N N . TYR A 1 101 ? 2.098 -10.294 -15.688 1.00 96.88 101 TYR A N 1
ATOM 765 C CA . TYR A 1 101 ? 0.813 -9.712 -15.303 1.00 96.88 101 TYR A CA 1
ATOM 766 C C . TYR A 1 101 ? 1.031 -8.547 -14.339 1.00 96.88 101 TYR A C 1
ATOM 768 O O . TYR A 1 101 ? 1.630 -8.697 -13.274 1.00 96.88 101 TYR A O 1
ATOM 776 N N . MET A 1 102 ? 0.552 -7.364 -14.719 1.00 95.25 102 MET A N 1
ATOM 777 C CA . MET A 1 102 ? 0.696 -6.154 -13.912 1.00 95.25 102 MET A CA 1
ATOM 778 C C . MET A 1 102 ? -0.176 -6.235 -12.657 1.00 95.25 102 MET A C 1
ATOM 780 O O . MET A 1 102 ? -1.390 -6.399 -12.748 1.00 95.25 102 MET A O 1
ATOM 784 N N . ASN A 1 103 ? 0.427 -6.039 -11.484 1.00 92.19 103 ASN A N 1
ATOM 785 C CA . ASN A 1 103 ? -0.242 -6.194 -10.187 1.00 92.19 103 ASN A CA 1
ATOM 786 C C . ASN A 1 103 ? -1.411 -5.220 -9.933 1.00 92.19 103 ASN A C 1
ATOM 788 O O . ASN A 1 103 ? -2.246 -5.499 -9.081 1.00 92.19 103 ASN A O 1
ATOM 792 N N . VAL A 1 104 ? -1.473 -4.084 -10.638 1.00 91.12 104 VAL A N 1
ATOM 793 C CA . VAL A 1 104 ? -2.561 -3.098 -10.494 1.00 91.12 104 VAL A CA 1
ATOM 794 C C . VAL A 1 104 ? -3.690 -3.342 -11.491 1.00 91.12 104 VAL A C 1
ATOM 796 O O . VAL A 1 104 ? -4.858 -3.301 -11.125 1.00 91.12 104 VAL A O 1
ATOM 799 N N . THR A 1 105 ? -3.356 -3.544 -12.767 1.00 94.56 105 THR A N 1
ATOM 800 C CA . THR A 1 105 ? -4.352 -3.580 -13.850 1.00 94.56 105 THR A CA 1
ATOM 801 C C . THR A 1 105 ? -4.755 -4.993 -14.251 1.00 94.56 105 THR A C 1
ATOM 803 O O . THR A 1 105 ? -5.693 -5.149 -15.025 1.00 94.56 105 THR A O 1
ATOM 806 N N . GLY A 1 106 ? -4.009 -6.011 -13.813 1.00 95.06 106 GLY A N 1
ATOM 807 C CA . GLY A 1 106 ? -4.133 -7.381 -14.310 1.00 95.06 106 GLY A CA 1
ATOM 808 C C . GLY A 1 106 ? -3.755 -7.535 -15.786 1.00 95.06 106 GLY A C 1
ATOM 809 O O . GLY A 1 106 ? -3.873 -8.628 -16.333 1.00 95.06 106 GLY A O 1
ATOM 810 N N . LYS A 1 107 ? -3.305 -6.461 -16.455 1.00 96.75 107 LYS A N 1
ATOM 811 C CA . LYS A 1 107 ? -2.957 -6.505 -17.875 1.00 96.75 107 LYS A CA 1
ATOM 812 C C . LYS A 1 107 ? -1.707 -7.343 -18.081 1.00 96.75 107 LYS A C 1
ATOM 814 O O . LYS A 1 107 ? -0.734 -7.230 -17.333 1.00 96.75 107 LYS A O 1
ATOM 819 N N . LYS A 1 108 ? -1.749 -8.132 -19.146 1.00 95.62 108 LYS A N 1
ATOM 820 C CA . LYS A 1 108 ? -0.634 -8.935 -19.615 1.00 95.62 108 LYS A CA 1
ATOM 821 C C . LYS A 1 108 ? 0.335 -8.091 -20.441 1.00 95.62 108 LYS A C 1
ATOM 823 O O . LYS A 1 108 ? -0.090 -7.378 -21.347 1.00 95.62 108 LYS A O 1
ATOM 828 N N . ILE A 1 109 ? 1.625 -8.249 -20.171 1.00 93.75 109 ILE A N 1
ATOM 829 C CA . ILE A 1 109 ? 2.724 -7.885 -21.066 1.00 93.75 109 ILE A CA 1
ATOM 830 C C . ILE A 1 109 ? 3.291 -9.195 -21.609 1.00 93.75 109 ILE A C 1
ATOM 832 O O . ILE A 1 109 ? 3.785 -10.019 -20.838 1.00 93.75 109 ILE A O 1
ATOM 836 N N . ALA A 1 110 ? 3.133 -9.418 -22.911 1.00 90.94 110 ALA A N 1
ATOM 837 C CA . ALA A 1 110 ? 3.679 -10.589 -23.587 1.00 90.94 110 ALA A CA 1
ATOM 838 C C . ALA A 1 110 ? 5.189 -10.404 -23.862 1.00 90.94 110 ALA A C 1
ATOM 840 O O . ALA A 1 110 ? 5.663 -9.264 -23.805 1.00 90.94 110 ALA A O 1
ATOM 841 N N . PRO A 1 111 ? 5.927 -11.498 -24.121 1.00 87.00 111 PRO A N 1
ATOM 842 C CA . PRO A 1 111 ? 7.298 -11.436 -24.626 1.00 87.00 111 PRO A CA 1
ATOM 843 C C . PRO A 1 111 ? 7.457 -10.617 -25.909 1.00 87.00 111 PRO A C 1
ATOM 845 O O . PRO A 1 111 ? 6.487 -10.567 -26.700 1.00 87.00 111 PRO A O 1
#

pLDDT: mean 95.81, std 2.9, range [80.88, 98.44]

Foldseek 3Di:
DWAFDQQVVLQVLQVVLDPDPQWGWGFQDDDDGRDTDIFTDPSSLVSSLVVLVPDPRTPDRDDDPDPHRHNDPRCVVVVVVVVVVCVVCVVVDDQDPAWDQDPPPRDTDGD

Organism: NCBI:txid327968

Mean predicted aligned error: 3.33 Å

Radius of gyration: 17.27 Å; Cα contacts (8 Å, |Δi|>4): 155; chains: 1; bounding box: 36×32×43 Å

Secondary structure (DSSP, 8-state):
-EESS-HHHHHHHHHHT--STT--EEEEEEEETTEEEEEE-HHHHHHHHHHHTTSTT--EE-----SS-TTSGGGHHHHHHHHHHHHHHGGG----SS-EE-TTT--EE--